Protein AF-X1K5R7-F1 (afdb_monomer_lite)

Radius of gyration: 12.66 Å; chains: 1; bounding box: 32×18×30 Å

Organism: NCBI:txid412755

Sequence (59 aa):
AREEKTALTDNYGVFEFAGLDAGKYSVKLEYAGYAPKVIDVDLKADSYLGYISLVKGKS

Secondary structure (DSSP, 8-state):
----------TTS-----SPPSEEEEEEE--TTB--EEEEEEESS-------PPPBPP-

Structure (mmCIF, N/CA/C/O backbone):
data_AF-X1K5R7-F1
#
_entry.id   AF-X1K5R7-F1
#
loop_
_atom_site.group_PDB
_atom_site.id
_atom_site.type_symbol
_atom_site.label_atom_id
_atom_site.label_alt_id
_atom_site.label_comp_id
_atom_site.label_asym_id
_atom_site.label_entity_id
_atom_site.label_seq_id
_atom_site.pdbx_PDB_ins_code
_atom_site.Cartn_x
_atom_site.Cartn_y
_atom_site.Cartn_z
_atom_site.occupancy
_atom_site.B_iso_or_equiv
_atom_site.auth_seq_id
_atom_site.auth_comp_id
_atom_site.auth_asym_id
_atom_site.auth_atom_id
_atom_site.pdbx_PDB_model_num
ATOM 1 N N . ALA A 1 1 ? 18.497 8.245 3.142 1.00 54.59 1 ALA A N 1
ATOM 2 C CA . ALA A 1 1 ? 17.200 8.541 3.785 1.00 54.59 1 ALA A CA 1
ATOM 3 C C . ALA A 1 1 ? 16.293 7.336 3.575 1.00 54.59 1 ALA A C 1
ATOM 5 O O . ALA A 1 1 ? 16.464 6.664 2.567 1.00 54.59 1 ALA A O 1
ATOM 6 N N . ARG A 1 2 ? 15.401 7.014 4.517 1.00 64.56 2 ARG A N 1
ATOM 7 C CA . ARG A 1 2 ? 14.388 5.973 4.292 1.00 64.56 2 ARG A CA 1
ATOM 8 C C . ARG A 1 2 ? 13.395 6.520 3.265 1.00 64.56 2 ARG A C 1
ATOM 10 O O . ARG A 1 2 ? 12.928 7.640 3.442 1.00 64.56 2 ARG A O 1
ATOM 17 N N . GLU A 1 3 ? 13.147 5.787 2.187 1.00 76.38 3 GLU A N 1
ATOM 18 C CA . GLU A 1 3 ? 12.116 6.162 1.221 1.00 76.38 3 GLU A CA 1
ATOM 19 C C . GLU A 1 3 ? 10.745 5.994 1.890 1.00 76.38 3 GLU A C 1
ATOM 21 O O . GLU A 1 3 ? 10.419 4.913 2.379 1.00 76.38 3 GLU A O 1
ATOM 26 N N . GLU A 1 4 ? 9.973 7.077 1.970 1.00 88.12 4 GLU A N 1
ATOM 27 C CA . GLU A 1 4 ? 8.614 7.086 2.508 1.00 88.12 4 GLU A CA 1
ATOM 28 C C . GLU A 1 4 ? 7.689 7.708 1.459 1.00 88.12 4 GLU A C 1
ATOM 30 O O . GLU A 1 4 ? 7.918 8.829 1.002 1.00 88.12 4 GLU A O 1
ATOM 35 N N . LYS A 1 5 ? 6.659 6.961 1.053 1.00 94.50 5 LYS A N 1
ATOM 36 C CA . LYS A 1 5 ? 5.591 7.424 0.160 1.00 94.50 5 LYS A CA 1
ATOM 37 C C . LYS A 1 5 ? 4.243 7.138 0.815 1.00 94.50 5 LYS A C 1
ATOM 39 O O . LYS A 1 5 ? 4.084 6.131 1.502 1.00 94.50 5 LYS A O 1
ATOM 44 N N . THR A 1 6 ? 3.271 8.016 0.586 1.00 96.31 6 THR A N 1
ATOM 45 C CA . THR A 1 6 ? 1.888 7.859 1.054 1.00 96.31 6 THR A CA 1
ATOM 46 C C . THR A 1 6 ? 0.919 8.079 -0.103 1.00 96.31 6 THR A C 1
ATOM 48 O O . THR A 1 6 ? 1.198 8.846 -1.022 1.00 96.31 6 THR A O 1
ATOM 51 N N . ALA A 1 7 ? -0.205 7.368 -0.0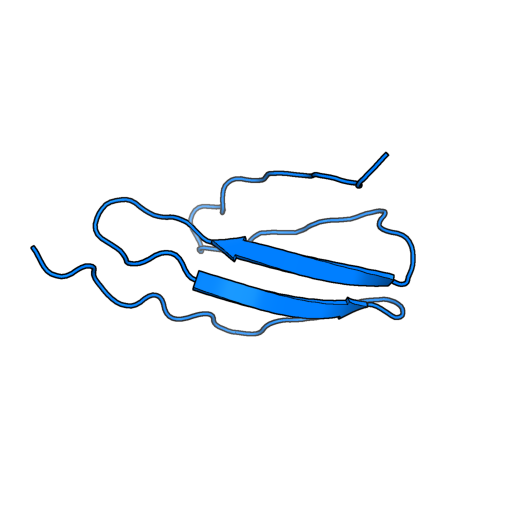77 1.00 96.19 7 ALA A N 1
ATOM 52 C CA . ALA A 1 7 ? -1.277 7.482 -1.057 1.00 96.19 7 ALA A CA 1
ATOM 53 C C . ALA A 1 7 ? -2.622 7.220 -0.369 1.00 96.19 7 ALA A C 1
ATOM 55 O O . ALA A 1 7 ? -2.691 6.445 0.588 1.00 96.19 7 ALA A O 1
ATOM 56 N N . LEU A 1 8 ? -3.684 7.857 -0.860 1.00 97.81 8 LEU A N 1
ATOM 57 C CA . LEU A 1 8 ? -5.055 7.477 -0.527 1.00 97.81 8 LEU A CA 1
ATOM 58 C C . LEU A 1 8 ? -5.538 6.458 -1.553 1.00 97.81 8 LEU A C 1
ATOM 60 O O . LEU A 1 8 ? -5.218 6.575 -2.736 1.00 97.81 8 LEU A O 1
ATOM 64 N N . THR A 1 9 ? -6.312 5.476 -1.103 1.00 97.31 9 THR A N 1
ATOM 65 C CA . THR A 1 9 ? -6.972 4.554 -2.024 1.00 97.31 9 THR A CA 1
ATOM 66 C C . THR A 1 9 ? -8.033 5.280 -2.838 1.00 97.31 9 THR A C 1
ATOM 68 O O . THR A 1 9 ? -8.669 6.217 -2.346 1.00 97.31 9 THR A O 1
ATOM 71 N N . ASP A 1 10 ? -8.274 4.807 -4.054 1.00 97.75 10 ASP A N 1
ATOM 72 C CA . ASP A 1 10 ? -9.399 5.266 -4.860 1.00 97.75 10 ASP A CA 1
ATOM 73 C C . ASP A 1 10 ? -10.756 4.741 -4.334 1.00 97.75 10 ASP A C 1
ATOM 75 O O . ASP A 1 10 ? -10.849 4.064 -3.304 1.00 97.75 10 ASP A O 1
ATOM 79 N N . ASN A 1 11 ? -11.834 5.033 -5.067 1.00 97.69 11 ASN A N 1
ATOM 80 C CA . ASN A 1 11 ? -13.195 4.608 -4.717 1.00 97.69 11 ASN A CA 1
ATOM 81 C C . ASN A 1 11 ? -13.414 3.083 -4.795 1.00 97.69 11 ASN A C 1
ATOM 83 O O . ASN A 1 11 ? -14.453 2.601 -4.342 1.00 97.69 11 ASN A O 1
ATOM 87 N N . TYR A 1 12 ? -12.465 2.332 -5.358 1.00 96.81 12 TYR A N 1
ATOM 88 C CA . TYR A 1 12 ? -12.467 0.870 -5.409 1.00 96.81 12 TYR A CA 1
ATOM 89 C C . TYR A 1 12 ? -11.539 0.246 -4.353 1.00 96.81 12 TYR A C 1
ATOM 91 O O . TYR A 1 12 ? -11.447 -0.980 -4.269 1.00 96.81 12 TYR A O 1
ATOM 99 N N . GLY A 1 13 ? -10.877 1.062 -3.525 1.00 96.88 13 GLY A N 1
ATOM 100 C CA . GLY A 1 13 ? -9.930 0.603 -2.509 1.00 96.88 13 GLY A CA 1
ATOM 101 C C . GLY A 1 13 ? -8.538 0.273 -3.061 1.00 96.88 13 GLY A C 1
ATOM 102 O O . GLY A 1 13 ? -7.761 -0.387 -2.370 1.00 96.88 13 GLY A O 1
ATOM 103 N N . VAL A 1 14 ? -8.214 0.704 -4.285 1.00 97.62 14 VAL A N 1
ATOM 104 C CA . VAL A 1 14 ? -6.933 0.426 -4.953 1.00 97.62 14 VAL A CA 1
ATOM 105 C C . VAL A 1 14 ? -5.916 1.526 -4.639 1.00 97.62 14 VAL A C 1
ATOM 107 O O . VAL A 1 14 ? -6.259 2.706 -4.592 1.00 97.62 14 VAL A O 1
ATOM 110 N N . PHE A 1 15 ? -4.654 1.140 -4.433 1.00 97.31 15 PHE A N 1
ATOM 111 C CA . PHE A 1 15 ? -3.503 2.042 -4.347 1.00 97.31 15 PHE A CA 1
ATOM 112 C C . PHE A 1 15 ? -2.338 1.489 -5.177 1.00 97.31 15 PHE A C 1
ATOM 114 O O . PHE A 1 15 ? -2.253 0.283 -5.408 1.00 97.31 15 PHE A O 1
ATOM 121 N N . GLU A 1 16 ? -1.418 2.366 -5.574 1.00 96.62 16 GLU A N 1
ATOM 122 C CA . GLU A 1 16 ? -0.201 2.007 -6.300 1.00 96.62 16 GLU A CA 1
ATOM 123 C C . GLU A 1 16 ? 0.973 2.875 -5.825 1.00 96.62 16 GLU A C 1
ATOM 125 O O . GLU A 1 16 ? 0.830 4.082 -5.625 1.00 96.62 16 GLU A O 1
ATOM 130 N N . PHE A 1 17 ? 2.145 2.258 -5.666 1.00 96.50 17 PHE A N 1
ATOM 131 C CA . PHE A 1 17 ? 3.413 2.963 -5.492 1.00 96.50 17 PHE A CA 1
ATOM 132 C C . PHE A 1 17 ? 4.343 2.604 -6.650 1.00 96.50 17 PHE A C 1
ATOM 134 O O . PHE A 1 17 ? 4.921 1.522 -6.670 1.00 96.50 17 PHE A O 1
ATOM 141 N N . ALA A 1 18 ? 4.495 3.523 -7.603 1.00 94.44 18 ALA A N 1
ATOM 142 C CA . ALA A 1 18 ? 5.368 3.346 -8.760 1.00 94.44 18 ALA A CA 1
ATOM 143 C C . ALA A 1 18 ? 6.766 3.955 -8.541 1.00 94.44 18 ALA A C 1
ATOM 145 O O . ALA A 1 18 ? 6.969 4.828 -7.683 1.00 94.44 18 ALA A O 1
ATOM 146 N N . GLY A 1 19 ? 7.729 3.508 -9.357 1.00 93.94 19 GLY A N 1
ATOM 147 C CA . GLY A 1 19 ? 9.102 4.024 -9.359 1.00 93.94 19 GLY A CA 1
ATOM 148 C C . GLY A 1 19 ? 9.826 3.784 -8.036 1.00 93.94 19 GLY A C 1
ATO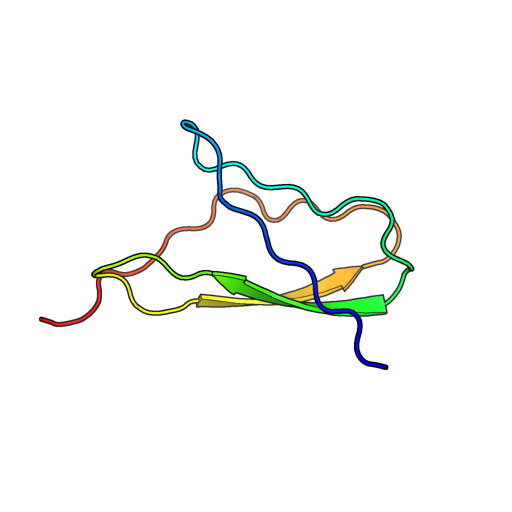M 149 O O . GLY A 1 19 ? 10.413 4.717 -7.491 1.00 93.94 19 GLY A O 1
ATOM 150 N N . LEU A 1 20 ? 9.683 2.577 -7.484 1.00 93.88 20 LEU A N 1
ATOM 151 C CA . LEU A 1 20 ? 10.445 2.100 -6.333 1.00 93.88 20 LEU A CA 1
ATOM 152 C C . LEU A 1 20 ? 11.607 1.241 -6.830 1.00 93.88 20 LEU A C 1
ATOM 154 O O . LEU A 1 20 ? 11.436 0.445 -7.754 1.00 93.88 20 LEU A O 1
ATOM 158 N N . ASP A 1 21 ? 12.765 1.376 -6.193 1.00 94.62 21 ASP A N 1
ATOM 159 C CA . ASP A 1 21 ? 13.870 0.449 -6.410 1.00 94.62 21 ASP A CA 1
ATOM 160 C C . ASP A 1 21 ? 13.558 -0.918 -5.775 1.00 94.62 21 ASP A C 1
ATOM 162 O O . ASP A 1 21 ? 12.766 -1.039 -4.837 1.00 94.62 21 ASP A O 1
ATOM 166 N N . ALA A 1 22 ? 14.203 -1.981 -6.260 1.00 95.88 22 ALA A N 1
ATOM 167 C CA . ALA A 1 22 ? 14.096 -3.293 -5.628 1.00 95.88 22 ALA A CA 1
ATOM 168 C C . ALA A 1 22 ? 14.632 -3.243 -4.184 1.00 95.88 22 ALA A C 1
ATOM 170 O O . ALA A 1 22 ? 15.732 -2.746 -3.927 1.00 95.88 22 ALA A O 1
ATOM 171 N N . GLY A 1 23 ? 13.882 -3.793 -3.228 1.00 96.00 23 GLY A N 1
ATOM 172 C CA . GLY A 1 23 ? 14.220 -3.674 -1.813 1.00 96.00 23 GLY A CA 1
ATOM 173 C C . GLY A 1 23 ? 13.154 -4.206 -0.860 1.00 96.00 23 GLY A C 1
ATOM 174 O O . GLY A 1 23 ? 12.083 -4.655 -1.262 1.00 96.00 23 GLY A O 1
ATOM 175 N N . LYS A 1 24 ? 13.463 -4.155 0.440 1.00 96.75 24 LYS A N 1
ATOM 176 C CA . LYS A 1 24 ? 12.532 -4.539 1.507 1.00 96.75 24 LYS A CA 1
ATOM 177 C C . LYS A 1 24 ? 11.753 -3.324 1.988 1.00 96.75 24 LYS A C 1
ATOM 179 O O . LYS A 1 24 ? 12.344 -2.370 2.494 1.00 96.75 24 LYS A O 1
ATOM 184 N N . TYR A 1 25 ? 10.435 -3.413 1.897 1.00 96.50 25 TYR A N 1
ATOM 185 C CA . TYR A 1 25 ? 9.496 -2.375 2.297 1.00 96.50 25 TYR A CA 1
ATOM 186 C C . TYR A 1 25 ? 8.507 -2.908 3.331 1.00 96.50 25 TYR A C 1
ATOM 188 O O . TYR A 1 25 ? 8.314 -4.113 3.479 1.00 96.50 25 TYR A O 1
ATOM 196 N N . SER A 1 26 ? 7.865 -1.981 4.036 1.00 97.06 26 SER A N 1
ATOM 197 C CA . SER A 1 26 ? 6.752 -2.271 4.932 1.00 97.06 26 SER A CA 1
ATOM 198 C C . SER A 1 26 ? 5.610 -1.325 4.581 1.00 97.06 26 SER A C 1
ATOM 200 O O . SER A 1 26 ? 5.781 -0.105 4.621 1.00 97.06 26 SER A O 1
ATOM 202 N N . VAL A 1 27 ? 4.470 -1.882 4.178 1.00 97.12 27 VAL A N 1
ATOM 203 C CA . VAL A 1 27 ? 3.276 -1.129 3.783 1.00 97.12 27 VAL A CA 1
ATOM 204 C C . VAL A 1 27 ? 2.347 -1.051 4.984 1.00 97.12 27 VAL A C 1
ATOM 206 O O . VAL A 1 27 ? 1.857 -2.075 5.463 1.00 97.12 27 VAL A O 1
ATOM 209 N N . LYS A 1 28 ? 2.099 0.166 5.469 1.00 97.50 28 LYS A N 1
ATOM 210 C CA . LYS A 1 28 ? 1.176 0.440 6.574 1.00 97.50 28 LYS A CA 1
ATOM 211 C C . LYS A 1 28 ? -0.149 0.958 6.016 1.00 97.50 28 LYS A C 1
ATOM 213 O O . LYS A 1 28 ? -0.172 1.981 5.342 1.00 97.50 28 LYS A O 1
ATOM 218 N N . LEU A 1 29 ? -1.241 0.262 6.321 1.00 97.69 29 LEU A N 1
ATOM 219 C CA . LEU A 1 29 ? -2.601 0.647 5.952 1.00 97.69 29 LEU A CA 1
ATOM 220 C C . LEU A 1 29 ? -3.353 1.152 7.184 1.00 97.69 29 LEU A C 1
ATOM 222 O O . LEU A 1 29 ? -3.365 0.487 8.225 1.00 97.69 29 LEU A O 1
ATOM 226 N N . GLU A 1 30 ? -4.008 2.303 7.045 1.00 97.06 30 GLU A N 1
ATOM 227 C CA . GLU A 1 30 ? -4.781 2.952 8.104 1.00 97.06 30 GLU A CA 1
ATOM 228 C C . GLU A 1 30 ? -6.133 3.414 7.564 1.00 97.06 30 GLU A C 1
ATOM 230 O O . GLU A 1 30 ? -6.224 4.000 6.488 1.00 97.06 30 GLU A O 1
ATOM 235 N N . TYR A 1 31 ? -7.192 3.153 8.328 1.00 96.25 31 TYR A N 1
ATOM 236 C CA . TYR A 1 31 ? -8.532 3.641 8.034 1.00 96.25 31 TYR A CA 1
ATOM 237 C C . TYR A 1 31 ? -9.303 3.822 9.343 1.00 96.25 31 TYR A C 1
ATOM 239 O O . TYR A 1 31 ? -9.182 3.013 10.267 1.00 96.25 31 TYR A O 1
ATOM 247 N N . ALA A 1 32 ? -10.075 4.904 9.446 1.00 95.88 32 ALA A N 1
ATOM 248 C CA . ALA A 1 32 ? -10.759 5.263 10.683 1.00 95.88 32 ALA A CA 1
ATOM 249 C C . ALA A 1 32 ? -11.723 4.150 11.135 1.00 95.88 32 ALA A C 1
ATOM 251 O O . ALA A 1 32 ? -12.535 3.655 10.357 1.00 95.88 32 ALA A O 1
ATOM 252 N N . GLY A 1 33 ? -11.629 3.753 12.407 1.00 96.00 33 GLY A N 1
ATOM 253 C CA . GLY A 1 33 ? -12.427 2.660 12.978 1.00 96.00 33 GLY A CA 1
ATOM 254 C C . GLY A 1 33 ? -11.891 1.250 12.697 1.00 96.00 33 GLY A C 1
ATOM 255 O O . GLY A 1 33 ? -12.532 0.269 13.079 1.00 96.00 33 GLY A O 1
ATOM 256 N N . TYR A 1 34 ? -10.723 1.122 12.061 1.00 96.94 34 TYR A N 1
ATOM 257 C CA . TYR A 1 34 ? -10.060 -0.153 11.782 1.00 96.94 34 TYR A CA 1
ATOM 258 C C . TYR A 1 34 ? -8.685 -0.211 12.447 1.00 96.94 34 TYR A C 1
ATOM 260 O O . TYR A 1 34 ? -8.020 0.808 12.627 1.00 96.94 34 TYR A O 1
ATOM 268 N N . ALA A 1 35 ? -8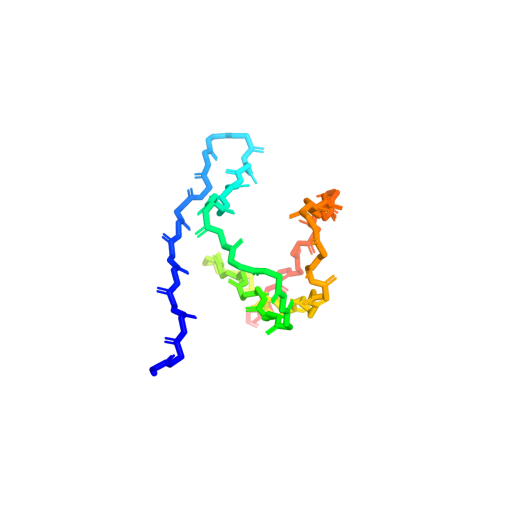.264 -1.414 12.833 1.00 96.56 35 ALA A N 1
ATOM 269 C CA . ALA A 1 35 ? -6.916 -1.630 13.336 1.00 96.56 35 AL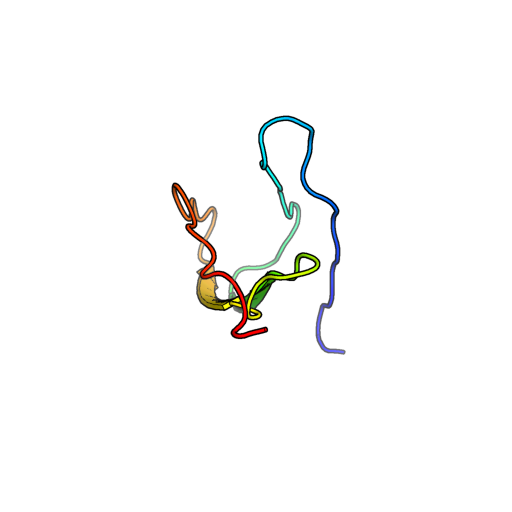A A CA 1
ATOM 270 C C . ALA A 1 35 ? -5.900 -1.434 12.191 1.00 96.56 35 ALA A C 1
ATOM 272 O O . ALA A 1 35 ? -6.130 -1.970 11.100 1.00 96.56 35 ALA A O 1
ATOM 273 N N . PRO A 1 36 ? -4.780 -0.716 12.416 1.00 96.38 36 PRO A N 1
ATOM 274 C CA . PRO A 1 36 ? -3.723 -0.598 11.420 1.00 96.38 36 PRO A CA 1
ATOM 275 C C . PRO A 1 36 ? -3.200 -1.971 11.003 1.00 96.38 36 PRO A C 1
ATOM 277 O O . PRO A 1 36 ? -3.046 -2.870 11.836 1.00 96.38 36 PRO A O 1
ATOM 280 N N . LYS A 1 37 ? -2.890 -2.124 9.717 1.00 97.31 37 LYS A N 1
ATOM 281 C CA . LYS A 1 37 ? -2.311 -3.354 9.171 1.00 97.31 37 LYS A CA 1
ATOM 282 C C . LYS A 1 37 ? -0.958 -3.057 8.552 1.00 97.31 37 LYS A C 1
ATOM 284 O O . LYS A 1 37 ? -0.816 -2.075 7.832 1.00 97.31 37 LYS A O 1
ATOM 289 N N . VAL A 1 38 ? 0.017 -3.913 8.831 1.00 98.00 38 VAL A N 1
ATOM 290 C CA . VAL A 1 38 ? 1.368 -3.827 8.274 1.00 98.00 38 VAL A CA 1
ATOM 291 C C . VAL A 1 38 ? 1.635 -5.076 7.444 1.00 98.00 38 VAL A C 1
ATOM 293 O O . VAL A 1 38 ? 1.312 -6.183 7.878 1.00 98.00 38 VAL A O 1
ATOM 296 N N . ILE A 1 39 ? 2.179 -4.888 6.244 1.00 97.75 39 ILE A N 1
ATOM 297 C CA . ILE A 1 39 ? 2.555 -5.962 5.322 1.00 97.75 39 ILE A CA 1
ATOM 298 C C . ILE A 1 39 ? 4.002 -5.733 4.902 1.00 97.75 39 ILE A C 1
ATOM 300 O O . ILE A 1 39 ? 4.319 -4.696 4.320 1.00 97.75 39 ILE A O 1
ATOM 304 N N . ASP A 1 40 ? 4.865 -6.707 5.169 1.00 97.81 40 ASP A N 1
ATOM 305 C CA . ASP A 1 40 ? 6.246 -6.673 4.700 1.00 97.81 40 ASP A CA 1
ATOM 306 C C . ASP A 1 40 ? 6.336 -7.217 3.273 1.00 97.81 40 ASP A C 1
ATOM 308 O O . ASP A 1 40 ? 5.744 -8.247 2.940 1.00 97.81 40 ASP A O 1
ATOM 312 N N . VAL A 1 41 ? 7.079 -6.509 2.425 1.00 97.12 41 VAL A N 1
ATOM 313 C CA . VAL A 1 41 ? 7.214 -6.804 0.996 1.00 97.12 41 VAL A CA 1
ATOM 314 C C . VAL A 1 41 ? 8.694 -6.834 0.635 1.00 97.12 41 VAL A C 1
ATOM 316 O O . VAL A 1 41 ? 9.420 -5.875 0.887 1.00 97.12 41 VAL A O 1
ATOM 319 N N . ASP A 1 42 ? 9.145 -7.926 0.022 1.00 96.88 42 ASP A N 1
ATOM 320 C CA . ASP A 1 42 ? 10.456 -8.002 -0.630 1.00 96.88 42 ASP A CA 1
ATOM 321 C C . ASP A 1 42 ? 10.272 -7.763 -2.137 1.00 96.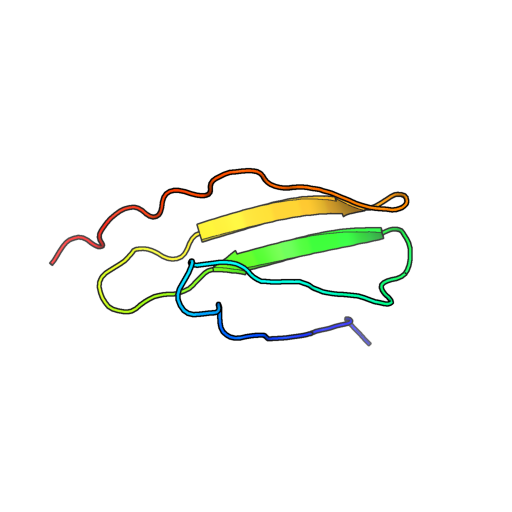88 42 ASP A C 1
ATOM 323 O O . ASP A 1 42 ? 9.974 -8.686 -2.898 1.00 96.88 42 ASP A O 1
ATOM 327 N N . LEU A 1 43 ? 10.366 -6.497 -2.551 1.00 96.62 43 LEU A N 1
ATOM 328 C CA . LEU A 1 43 ? 10.099 -6.045 -3.914 1.00 96.62 43 LEU A CA 1
ATOM 329 C C . LEU A 1 43 ? 11.278 -6.385 -4.832 1.00 96.62 43 LEU A C 1
ATOM 331 O O . LEU A 1 43 ? 12.411 -5.976 -4.577 1.00 96.62 43 LEU A O 1
ATOM 335 N N . LYS A 1 44 ? 11.007 -7.121 -5.916 1.00 95.88 44 LYS A N 1
ATOM 336 C CA . LYS A 1 44 ? 12.007 -7.461 -6.948 1.00 95.88 44 LYS A CA 1
ATOM 337 C C . LYS A 1 44 ? 11.799 -6.692 -8.252 1.00 95.88 44 LYS A C 1
ATOM 339 O O . LYS A 1 44 ? 12.769 -6.209 -8.820 1.00 95.88 44 LYS A O 1
ATOM 344 N N . ALA A 1 45 ? 10.551 -6.604 -8.704 1.00 94.31 45 ALA A N 1
ATOM 345 C CA . ALA A 1 45 ? 10.119 -5.796 -9.841 1.00 94.31 45 ALA A CA 1
ATOM 346 C C . ALA A 1 45 ? 8.748 -5.201 -9.498 1.00 94.31 45 ALA A C 1
ATOM 348 O O . ALA A 1 45 ? 8.695 -4.127 -8.915 1.00 94.31 45 ALA A O 1
ATOM 349 N N . ASP A 1 46 ? 7.682 -5.981 -9.690 1.00 94.50 46 ASP A N 1
ATOM 350 C CA . ASP A 1 46 ? 6.323 -5.641 -9.268 1.00 94.50 46 ASP A CA 1
ATOM 351 C C . ASP A 1 46 ? 5.829 -6.617 -8.198 1.00 94.50 46 ASP A C 1
ATOM 353 O O . ASP A 1 46 ? 6.211 -7.791 -8.172 1.00 94.50 46 ASP A O 1
ATOM 357 N N . SER A 1 47 ? 4.963 -6.139 -7.306 1.00 96.31 47 SER A N 1
ATOM 358 C CA . SER A 1 47 ? 4.322 -6.971 -6.289 1.00 96.31 47 SER A CA 1
ATOM 359 C C . SER A 1 47 ? 2.842 -6.637 -6.194 1.00 96.31 47 SER A C 1
ATOM 361 O O . SER A 1 47 ? 2.466 -5.509 -5.877 1.00 96.31 47 SER A O 1
ATOM 363 N N . TYR A 1 48 ? 1.997 -7.634 -6.451 1.00 96.62 48 TYR A N 1
ATOM 364 C CA . TYR A 1 48 ? 0.555 -7.525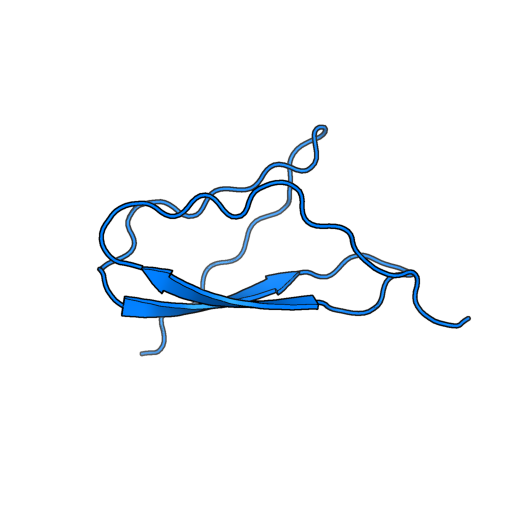 -6.275 1.00 96.62 48 TYR A CA 1
ATOM 365 C C . TYR A 1 48 ? 0.145 -8.155 -4.943 1.00 96.62 48 TYR A C 1
ATOM 367 O O . TYR A 1 48 ? 0.315 -9.355 -4.734 1.00 96.62 48 TYR A O 1
ATOM 375 N N . LEU A 1 49 ? -0.414 -7.344 -4.041 1.00 96.94 49 LEU A N 1
ATOM 376 C CA . LEU A 1 49 ? -0.780 -7.775 -2.686 1.00 96.94 49 LEU A CA 1
ATOM 377 C C . LEU A 1 49 ? -2.163 -8.444 -2.595 1.00 96.94 49 LEU A C 1
ATOM 379 O O . LEU A 1 49 ? -2.545 -8.911 -1.521 1.00 96.94 49 LEU A O 1
ATOM 383 N N . GLY A 1 50 ? -2.914 -8.503 -3.698 1.00 97.19 50 GLY A N 1
ATOM 384 C CA . GLY A 1 50 ? -4.271 -9.047 -3.708 1.00 97.19 50 GLY A CA 1
ATOM 385 C C . GLY A 1 50 ? -5.266 -8.206 -2.905 1.00 97.19 50 GLY A C 1
ATOM 386 O O . GLY A 1 50 ? -5.057 -7.021 -2.644 1.00 97.19 50 GLY A O 1
ATOM 387 N N . TYR A 1 51 ? -6.371 -8.837 -2.505 1.00 97.12 51 TYR A N 1
ATOM 388 C CA . TYR A 1 51 ? -7.344 -8.215 -1.612 1.00 97.12 51 TYR A CA 1
ATOM 389 C C . TYR A 1 51 ? -6.820 -8.179 -0.177 1.00 97.12 51 TYR A C 1
ATOM 391 O O . TYR A 1 51 ? -6.513 -9.212 0.422 1.00 97.12 51 TYR A O 1
ATOM 399 N N . ILE A 1 52 ? -6.784 -6.981 0.403 1.00 97.00 52 ILE A N 1
ATOM 400 C CA . ILE A 1 52 ? -6.359 -6.768 1.784 1.00 97.00 52 ILE A CA 1
ATOM 401 C C . ILE A 1 52 ? -7.588 -6.474 2.644 1.00 97.00 52 ILE A C 1
ATOM 403 O O . ILE A 1 52 ? -8.150 -5.385 2.600 1.00 97.00 52 ILE A O 1
ATOM 407 N N . SER A 1 53 ? -7.972 -7.426 3.493 1.00 96.62 53 SER A N 1
ATOM 408 C CA . SER A 1 53 ? -9.005 -7.193 4.508 1.00 96.62 53 SER A CA 1
ATOM 409 C C . SER A 1 53 ? -8.414 -6.499 5.737 1.00 96.62 53 SER A C 1
ATOM 411 O O . SER A 1 53 ? -7.409 -6.968 6.294 1.00 96.62 53 SER A O 1
ATOM 413 N N . LEU A 1 54 ? -9.055 -5.411 6.174 1.00 96.00 54 LEU A N 1
ATOM 414 C CA . LEU A 1 54 ? -8.798 -4.760 7.459 1.00 96.00 54 LEU A CA 1
ATOM 415 C C . LEU A 1 54 ? -9.761 -5.287 8.524 1.00 96.00 54 LEU A C 1
ATOM 417 O O . LEU A 1 54 ? -10.933 -5.552 8.259 1.00 96.00 54 LEU A O 1
ATOM 421 N N . VAL A 1 55 ? -9.263 -5.406 9.750 1.00 96.06 55 VAL A N 1
ATOM 422 C CA . VAL A 1 55 ? -10.069 -5.809 10.906 1.00 96.06 55 VAL A CA 1
ATOM 423 C C . VAL A 1 55 ? -10.593 -4.547 11.581 1.00 96.06 55 VAL A C 1
ATOM 425 O O . VAL A 1 55 ? -9.820 -3.618 11.819 1.00 96.06 55 VAL A O 1
ATOM 428 N N . LYS A 1 56 ? -11.895 -4.489 11.892 1.00 93.81 56 LYS A N 1
ATOM 429 C CA . LYS A 1 56 ? -12.437 -3.367 12.671 1.00 93.81 56 LYS A CA 1
ATOM 430 C C . LYS A 1 56 ? -11.708 -3.260 14.008 1.00 93.81 56 LYS A C 1
ATOM 432 O O . LYS A 1 56 ? -11.471 -4.269 14.675 1.00 93.81 56 LYS A O 1
ATOM 437 N N . GLY A 1 57 ? -11.361 -2.035 14.389 1.00 85.31 57 GLY A N 1
ATOM 438 C CA . GLY A 1 57 ? -10.818 -1.762 15.710 1.00 85.31 57 GLY A CA 1
ATOM 439 C C . GLY A 1 57 ? -11.868 -2.117 16.758 1.00 85.31 57 GLY A C 1
ATOM 440 O O . GLY A 1 57 ? -13.065 -1.936 16.522 1.00 85.31 57 GLY A O 1
ATOM 441 N N . LYS A 1 58 ? -11.436 -2.647 17.905 1.00 71.19 58 LYS A N 1
ATOM 442 C CA . LYS A 1 58 ? -12.338 -2.752 19.054 1.00 71.19 58 LYS A CA 1
ATOM 443 C C . LYS A 1 58 ? -12.710 -1.326 19.468 1.00 71.19 58 LYS A C 1
ATOM 445 O O . LYS A 1 58 ? -11.811 -0.523 19.705 1.00 71.19 58 LYS A O 1
ATOM 450 N N . SER A 1 59 ? -14.010 -1.029 19.443 1.00 60.03 59 SER A N 1
ATOM 451 C CA . SER A 1 59 ? -14.591 0.172 20.053 1.00 60.03 59 SER A CA 1
ATOM 452 C C . SER A 1 59 ? -14.373 0.174 21.559 1.00 60.03 59 SER A C 1
ATOM 454 O O . SER A 1 59 ? -14.343 -0.938 22.137 1.00 60.03 59 SER A O 1
#

pLDDT: mean 93.49, std 9.09, range [54.59, 98.0]

Foldseek 3Di:
DPDDDDDDADPVRDDDDPDDDQAWDWDWDDDPQFDIDIDIDRGDDDDDPPDDDTHGDDD